Protein AF-A0A381NAX4-F1 (afdb_monomer_lite)

Structure (mmCIF, N/CA/C/O backbone):
data_AF-A0A381NAX4-F1
#
_entry.id   AF-A0A381NAX4-F1
#
loop_
_atom_site.group_PDB
_atom_site.id
_atom_site.type_symbol
_atom_site.label_atom_id
_atom_site.label_alt_id
_atom_site.label_comp_id
_atom_site.label_asym_id
_atom_site.label_entity_id
_atom_site.label_seq_id
_atom_site.pdbx_PDB_ins_code
_atom_site.Cartn_x
_atom_site.Cartn_y
_atom_site.Cartn_z
_atom_site.occupancy
_atom_site.B_iso_or_equiv
_atom_site.auth_seq_id
_atom_site.auth_comp_id
_atom_site.auth_asym_id
_atom_site.auth_atom_id
_atom_site.pdbx_PDB_model_num
ATOM 1 N N . PHE A 1 1 ? -3.089 5.869 7.968 1.00 51.66 1 PHE A N 1
ATOM 2 C CA . PHE A 1 1 ? -2.632 6.429 6.682 1.00 51.66 1 PHE A CA 1
ATOM 3 C C . PHE A 1 1 ? -2.469 7.912 6.914 1.00 51.66 1 PHE A C 1
ATOM 5 O O . PHE A 1 1 ? -3.473 8.599 7.024 1.00 51.66 1 PHE A O 1
ATOM 12 N N . ASN A 1 2 ? -1.231 8.364 7.116 1.00 54.75 2 ASN A N 1
ATOM 13 C CA . ASN A 1 2 ? -0.924 9.645 7.771 1.00 54.75 2 ASN A CA 1
ATOM 14 C C . ASN A 1 2 ? -0.279 10.655 6.803 1.00 54.75 2 ASN A C 1
ATOM 16 O O . ASN A 1 2 ? 0.497 11.500 7.225 1.00 54.75 2 ASN A O 1
ATOM 20 N N . GLY A 1 3 ? -0.549 10.537 5.497 1.00 54.38 3 GLY A N 1
ATOM 21 C CA . GLY A 1 3 ? 0.030 11.408 4.462 1.00 54.38 3 GLY A CA 1
ATOM 22 C C . GLY A 1 3 ? 1.286 10.871 3.764 1.00 54.38 3 GLY A C 1
ATOM 23 O O . GLY A 1 3 ? 1.542 11.275 2.637 1.00 54.38 3 GLY A O 1
ATOM 24 N N . GLU A 1 4 ? 1.980 9.877 4.329 1.00 69.62 4 GLU A N 1
ATOM 25 C CA . GLU A 1 4 ? 3.186 9.265 3.722 1.00 69.62 4 GLU A CA 1
ATOM 26 C C . GLU A 1 4 ? 2.935 8.588 2.363 1.00 69.62 4 GLU A C 1
ATOM 28 O O . GLU A 1 4 ? 3.858 8.325 1.604 1.00 69.62 4 GLU A O 1
ATOM 33 N N . GLY A 1 5 ? 1.674 8.310 2.013 1.00 73.31 5 GLY A N 1
ATOM 34 C CA . GLY A 1 5 ? 1.329 7.719 0.717 1.00 73.31 5 GLY A CA 1
ATOM 35 C C . GLY A 1 5 ? 1.797 8.553 -0.481 1.00 73.31 5 GLY A C 1
ATOM 36 O O . GLY A 1 5 ? 2.037 7.988 -1.542 1.00 73.31 5 GLY A O 1
ATOM 37 N N . ILE A 1 6 ? 1.948 9.873 -0.315 1.00 79.88 6 ILE A N 1
ATOM 38 C CA . ILE A 1 6 ? 2.486 10.753 -1.360 1.00 79.88 6 ILE A CA 1
ATOM 39 C C . ILE A 1 6 ? 3.986 10.512 -1.543 1.00 79.88 6 ILE A C 1
ATOM 41 O O . ILE A 1 6 ? 4.435 10.407 -2.682 1.00 79.88 6 ILE A O 1
ATOM 45 N N . ASP A 1 7 ? 4.734 10.355 -0.452 1.00 82.31 7 ASP A N 1
ATOM 46 C CA . ASP A 1 7 ? 6.171 10.075 -0.498 1.00 82.31 7 ASP A CA 1
ATOM 47 C C . ASP A 1 7 ? 6.423 8.712 -1.149 1.00 82.31 7 ASP A C 1
ATOM 49 O O . ASP A 1 7 ? 7.188 8.616 -2.107 1.00 82.31 7 ASP A O 1
ATOM 53 N N . TYR A 1 8 ? 5.671 7.680 -0.748 1.00 82.06 8 TYR A N 1
ATOM 54 C CA . TYR A 1 8 ? 5.748 6.358 -1.378 1.00 82.06 8 TYR A CA 1
ATOM 55 C C . TYR A 1 8 ? 5.341 6.385 -2.858 1.00 82.06 8 TYR A C 1
ATOM 57 O O . TYR A 1 8 ? 5.985 5.749 -3.694 1.00 82.06 8 TYR A O 1
ATOM 65 N N . ALA A 1 9 ? 4.299 7.137 -3.227 1.00 85.81 9 ALA A N 1
ATOM 66 C CA . ALA A 1 9 ? 3.917 7.304 -4.630 1.00 85.81 9 ALA A CA 1
ATOM 67 C C . ALA A 1 9 ? 5.014 8.016 -5.439 1.00 85.81 9 ALA A C 1
ATOM 69 O O . ALA A 1 9 ? 5.292 7.636 -6.577 1.00 85.81 9 ALA A O 1
ATOM 70 N N . TYR A 1 10 ? 5.667 9.018 -4.851 1.00 89.62 10 TYR A N 1
ATOM 71 C CA . TYR A 1 10 ? 6.769 9.732 -5.483 1.00 89.62 10 TYR A CA 1
ATOM 72 C C . TYR A 1 10 ? 8.007 8.842 -5.650 1.00 89.62 10 TYR A C 1
ATOM 74 O O . TYR A 1 10 ? 8.587 8.791 -6.735 1.00 89.62 10 TYR A O 1
ATOM 82 N N . GLU A 1 11 ? 8.398 8.095 -4.617 1.00 88.69 11 GLU A N 1
ATOM 83 C CA . GLU A 1 11 ? 9.555 7.199 -4.664 1.00 88.69 11 GLU A CA 1
ATOM 84 C C . GLU A 1 11 ? 9.361 6.053 -5.662 1.00 88.69 11 GLU A C 1
ATOM 86 O O . GLU A 1 11 ? 10.226 5.818 -6.513 1.00 88.69 11 GLU A O 1
ATOM 91 N N . THR A 1 12 ? 8.202 5.391 -5.626 1.00 90.69 12 THR A N 1
ATOM 92 C CA . THR A 1 12 ? 7.864 4.328 -6.587 1.00 90.69 12 THR A CA 1
ATOM 93 C C . THR A 1 12 ? 7.700 4.857 -8.013 1.00 90.69 12 THR A C 1
ATOM 95 O O . THR A 1 12 ? 8.062 4.166 -8.971 1.00 90.69 12 THR A O 1
ATOM 98 N N . GLY A 1 13 ? 7.230 6.098 -8.173 1.00 91.19 13 GLY A N 1
ATOM 99 C CA . GLY A 1 13 ? 7.194 6.803 -9.454 1.00 91.19 13 GLY A CA 1
ATOM 100 C C . GLY A 1 13 ? 8.591 7.123 -9.992 1.00 91.19 13 GLY A C 1
ATOM 101 O O . GLY A 1 13 ? 8.863 6.917 -11.175 1.00 91.19 13 GLY A O 1
ATOM 102 N N . ARG A 1 14 ? 9.515 7.553 -9.125 1.00 92.44 14 ARG A N 1
ATOM 103 C CA . ARG A 1 14 ? 10.921 7.794 -9.483 1.00 92.44 14 ARG A CA 1
ATOM 104 C C . ARG A 1 14 ? 11.620 6.503 -9.915 1.00 92.44 14 ARG A C 1
ATOM 106 O O . ARG A 1 14 ? 12.368 6.521 -10.892 1.00 92.44 14 ARG A O 1
ATOM 113 N N . LEU A 1 15 ? 11.357 5.394 -9.221 1.00 92.44 15 LEU A N 1
ATOM 114 C CA . LEU A 1 15 ? 11.844 4.063 -9.596 1.00 92.44 15 LEU A CA 1
ATOM 115 C C . LEU A 1 15 ? 11.365 3.681 -11.009 1.00 92.44 15 LEU A C 1
ATOM 117 O O . LEU A 1 15 ? 12.178 3.323 -11.861 1.00 92.44 15 LEU A O 1
ATOM 121 N N . ALA A 1 16 ? 10.061 3.822 -11.274 1.00 93.62 16 ALA A N 1
ATOM 122 C CA . ALA A 1 16 ? 9.467 3.520 -12.577 1.00 93.62 16 ALA A CA 1
ATOM 123 C C . ALA A 1 16 ? 10.068 4.381 -13.698 1.00 93.62 16 ALA A C 1
ATOM 125 O O . ALA A 1 16 ? 10.453 3.863 -14.745 1.00 93.62 16 ALA A O 1
ATOM 126 N N . ALA A 1 17 ? 10.201 5.690 -13.465 1.00 95.44 17 ALA A N 1
ATOM 127 C CA . ALA A 1 17 ? 10.792 6.616 -14.427 1.00 95.44 17 ALA A CA 1
ATOM 128 C C . ALA A 1 17 ? 12.242 6.239 -14.778 1.00 95.44 17 ALA A C 1
ATOM 130 O O . ALA A 1 17 ? 12.630 6.313 -15.944 1.00 95.44 17 ALA A O 1
ATOM 131 N N . GLY A 1 18 ? 13.026 5.788 -13.791 1.00 94.44 18 GLY A N 1
ATOM 132 C CA . GLY A 1 18 ? 14.388 5.300 -14.008 1.00 94.44 18 GLY A CA 1
ATOM 133 C C . GLY A 1 18 ? 14.443 4.080 -14.929 1.00 94.44 18 GLY A C 1
ATOM 134 O O . GLY A 1 18 ? 15.234 4.063 -15.870 1.00 94.44 18 GLY A O 1
ATOM 135 N N . LEU A 1 19 ? 13.565 3.096 -14.714 1.00 94.75 19 LEU A N 1
ATOM 136 C CA . LEU A 1 19 ? 13.493 1.901 -15.563 1.00 94.75 19 LEU A CA 1
ATOM 137 C C . LEU A 1 19 ? 13.023 2.223 -16.985 1.00 94.75 19 LEU A C 1
ATOM 139 O O . LEU A 1 19 ? 13.559 1.665 -17.938 1.00 94.75 19 LEU A O 1
ATOM 143 N N . ILE A 1 20 ? 12.071 3.149 -17.141 1.00 96.19 20 ILE A N 1
ATOM 144 C CA . ILE A 1 20 ? 11.618 3.621 -18.460 1.00 96.19 20 ILE A CA 1
ATOM 145 C C . ILE A 1 20 ? 12.769 4.296 -19.214 1.00 96.19 20 ILE A C 1
ATOM 147 O O . ILE A 1 20 ? 12.976 4.023 -20.395 1.00 96.19 20 ILE A O 1
ATOM 151 N N . ALA A 1 21 ? 13.545 5.148 -18.538 1.00 96.31 21 ALA A N 1
ATOM 152 C CA . ALA A 1 21 ? 14.706 5.795 -19.142 1.00 96.31 21 ALA A CA 1
ATOM 153 C C . ALA A 1 21 ? 15.795 4.779 -19.540 1.00 96.31 21 ALA A C 1
ATOM 155 O O . ALA A 1 21 ? 16.382 4.899 -20.615 1.00 96.31 21 ALA A O 1
ATOM 156 N N . GLU A 1 22 ? 16.044 3.762 -18.708 1.00 95.50 22 GLU A N 1
ATOM 157 C CA . GLU A 1 22 ? 16.998 2.683 -18.999 1.00 95.50 22 GLU A CA 1
ATOM 158 C C . GLU A 1 22 ? 16.547 1.828 -20.195 1.00 95.50 22 GLU A C 1
ATOM 160 O O . GLU A 1 22 ? 17.349 1.577 -21.097 1.00 95.50 22 GLU A O 1
ATOM 165 N N . ALA A 1 23 ? 15.271 1.434 -20.236 1.00 96.31 23 ALA A N 1
ATOM 166 C CA . ALA A 1 23 ? 14.685 0.683 -21.346 1.00 96.31 23 ALA A CA 1
ATOM 167 C C . ALA A 1 23 ? 14.800 1.459 -22.667 1.00 96.31 23 ALA A C 1
ATOM 169 O O . ALA A 1 23 ? 15.279 0.922 -23.667 1.00 96.31 23 ALA A O 1
ATOM 170 N N . ALA A 1 24 ? 14.461 2.753 -22.647 1.00 95.94 24 ALA A N 1
ATOM 171 C CA . ALA A 1 24 ? 14.563 3.627 -23.813 1.00 95.94 24 ALA A CA 1
ATOM 172 C C . ALA A 1 24 ? 16.011 3.796 -24.303 1.00 95.94 24 ALA A C 1
ATOM 174 O O . ALA A 1 24 ? 16.257 3.778 -25.506 1.00 95.94 24 ALA A O 1
ATOM 175 N N . ALA A 1 25 ? 16.983 3.926 -23.392 1.00 96.44 25 ALA A N 1
ATOM 176 C CA . ALA A 1 25 ? 18.396 4.062 -23.752 1.00 96.44 25 ALA A CA 1
ATOM 177 C C . ALA A 1 25 ? 18.991 2.780 -24.360 1.00 96.44 25 ALA A C 1
ATOM 179 O O . ALA A 1 25 ? 19.928 2.853 -25.155 1.00 96.44 25 ALA A O 1
ATOM 180 N N . ARG A 1 26 ? 18.469 1.608 -23.976 1.00 95.19 26 ARG A N 1
ATOM 181 C CA . ARG A 1 26 ? 18.930 0.296 -24.457 1.00 95.19 26 ARG A CA 1
ATOM 182 C C . ARG A 1 26 ? 18.108 -0.266 -25.615 1.00 95.19 26 ARG A C 1
ATOM 184 O O . ARG A 1 26 ? 18.534 -1.254 -26.206 1.00 95.19 26 ARG A O 1
ATOM 191 N N . CYS A 1 27 ? 16.968 0.351 -25.936 1.00 94.50 27 CYS A N 1
ATOM 192 C CA . CYS A 1 27 ? 15.944 -0.205 -26.825 1.00 94.50 27 CYS A CA 1
ATOM 193 C C . CYS A 1 27 ? 15.520 -1.626 -26.406 1.00 94.50 27 CYS A C 1
ATOM 195 O O . CYS A 1 27 ? 15.346 -2.499 -27.256 1.00 94.50 27 CYS A O 1
ATOM 197 N N . ASP A 1 28 ? 15.400 -1.857 -25.096 1.00 94.69 28 ASP A N 1
ATOM 198 C CA . ASP A 1 28 ? 15.074 -3.161 -24.519 1.00 94.69 28 ASP A CA 1
ATOM 199 C C . ASP A 1 28 ? 14.016 -3.031 -23.418 1.00 94.69 28 ASP A C 1
ATOM 201 O O . ASP A 1 28 ? 14.298 -2.633 -22.284 1.00 94.69 28 ASP A O 1
ATOM 205 N N . ASP A 1 29 ? 12.787 -3.413 -23.758 1.00 92.25 29 ASP A N 1
ATOM 206 C CA . ASP A 1 29 ? 11.646 -3.377 -22.845 1.00 92.25 29 ASP A CA 1
ATOM 207 C C . ASP A 1 29 ? 11.727 -4.455 -21.751 1.00 92.25 29 ASP A C 1
ATOM 209 O O . ASP A 1 29 ? 11.027 -4.351 -20.741 1.00 92.25 29 ASP A O 1
ATOM 213 N N . ALA A 1 30 ? 12.605 -5.462 -21.881 1.00 93.88 30 ALA A N 1
ATOM 214 C CA . ALA A 1 30 ? 12.791 -6.484 -20.848 1.00 93.88 30 ALA A CA 1
ATOM 215 C C . ALA A 1 30 ? 13.271 -5.884 -19.515 1.00 93.88 30 ALA A C 1
ATOM 217 O O . ALA A 1 30 ? 13.020 -6.450 -18.450 1.00 93.88 30 ALA A O 1
ATOM 218 N N . VAL A 1 31 ? 13.889 -4.698 -19.548 1.00 92.00 31 VAL A N 1
ATOM 219 C CA . VAL A 1 31 ? 14.271 -3.934 -18.351 1.00 92.00 31 VAL A CA 1
ATOM 220 C C . VAL A 1 31 ? 13.056 -3.615 -17.468 1.00 92.00 31 VAL A C 1
ATOM 222 O O . VAL A 1 31 ? 13.175 -3.635 -16.241 1.00 92.00 31 VAL A O 1
ATOM 225 N N . LEU A 1 32 ? 11.877 -3.382 -18.057 1.00 93.38 32 LEU A N 1
ATOM 226 C CA . LEU A 1 32 ? 10.654 -3.046 -17.318 1.00 93.38 32 LEU A CA 1
ATOM 227 C C . LEU A 1 32 ? 10.136 -4.215 -16.473 1.00 93.38 32 LEU A C 1
ATOM 229 O O . LEU A 1 32 ? 9.506 -3.991 -15.439 1.00 93.38 32 LEU A O 1
ATOM 233 N N . ALA A 1 33 ? 10.445 -5.456 -16.861 1.00 93.19 33 ALA A N 1
ATOM 234 C CA . ALA A 1 33 ? 10.038 -6.650 -16.122 1.00 93.19 33 ALA A CA 1
ATOM 235 C C . ALA A 1 33 ? 10.655 -6.724 -14.713 1.00 93.19 33 ALA A C 1
ATOM 237 O O . ALA A 1 33 ? 10.158 -7.466 -13.877 1.00 93.19 33 ALA A O 1
ATOM 238 N N . ARG A 1 34 ? 11.694 -5.924 -14.429 1.00 91.69 34 ARG A N 1
ATOM 239 C CA . ARG A 1 34 ? 12.327 -5.814 -13.104 1.00 91.69 34 ARG A CA 1
ATOM 240 C C . ARG A 1 34 ? 11.514 -4.981 -12.112 1.00 91.69 34 ARG A C 1
ATOM 242 O O . ARG A 1 34 ? 11.774 -5.048 -10.915 1.00 91.69 34 ARG A O 1
ATOM 249 N N . TYR A 1 35 ? 10.571 -4.163 -12.586 1.00 91.06 35 TYR A N 1
ATOM 250 C CA . TYR A 1 35 ? 9.830 -3.232 -11.731 1.00 91.06 35 TYR A CA 1
ATOM 251 C C . TYR A 1 35 ? 9.046 -3.919 -10.600 1.00 91.06 35 TYR A C 1
ATOM 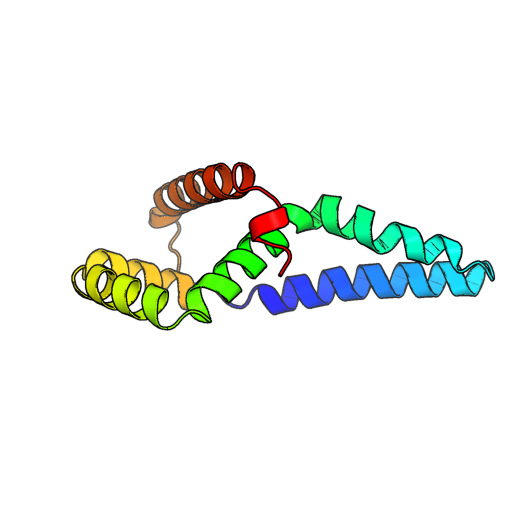253 O O . TYR A 1 35 ? 9.167 -3.455 -9.468 1.00 91.06 35 TYR A O 1
ATOM 261 N N . PRO A 1 36 ? 8.287 -5.009 -10.839 1.00 88.88 36 PRO A N 1
ATOM 262 C CA . PRO A 1 36 ? 7.550 -5.684 -9.773 1.00 88.88 36 PRO A CA 1
ATOM 263 C C . PRO A 1 36 ? 8.466 -6.238 -8.679 1.00 88.88 36 PRO A C 1
ATOM 265 O O . PRO A 1 36 ? 8.159 -6.056 -7.507 1.00 88.88 36 PRO A O 1
ATOM 268 N N . ASP A 1 37 ? 9.597 -6.843 -9.051 1.00 90.31 37 ASP A N 1
ATOM 269 C CA . ASP A 1 37 ? 10.548 -7.417 -8.091 1.00 90.31 37 ASP A CA 1
ATOM 270 C C . ASP A 1 37 ? 11.201 -6.322 -7.236 1.00 90.31 37 ASP A C 1
ATOM 272 O O . ASP A 1 37 ? 11.243 -6.433 -6.014 1.00 90.31 37 ASP A O 1
ATOM 276 N N . LEU A 1 38 ? 11.630 -5.219 -7.862 1.00 89.12 38 LEU A N 1
ATOM 277 C CA . LEU A 1 38 ? 12.199 -4.063 -7.155 1.00 89.12 38 LEU A CA 1
ATOM 278 C C . LEU A 1 38 ? 11.179 -3.386 -6.231 1.00 89.12 38 LEU A C 1
ATOM 280 O O . LEU A 1 38 ? 11.526 -2.909 -5.152 1.00 89.12 38 LEU A O 1
ATOM 284 N N . LEU A 1 39 ? 9.913 -3.328 -6.649 1.00 88.31 39 LEU A N 1
ATOM 285 C CA . LEU A 1 39 ? 8.839 -2.816 -5.805 1.00 88.31 39 LEU A CA 1
ATOM 286 C C . LEU A 1 39 ? 8.538 -3.735 -4.624 1.00 88.31 39 LEU A C 1
ATOM 288 O O . LEU A 1 39 ? 8.215 -3.234 -3.550 1.00 88.31 39 LEU A O 1
ATOM 292 N N . ASP A 1 40 ? 8.567 -5.051 -4.818 1.00 85.94 40 ASP A N 1
ATOM 293 C CA . ASP A 1 40 ? 8.260 -6.001 -3.750 1.00 85.94 40 ASP A CA 1
ATOM 294 C C . ASP A 1 40 ? 9.393 -6.069 -2.718 1.00 85.94 40 ASP A C 1
ATOM 296 O O . ASP A 1 40 ? 9.122 -6.101 -1.517 1.00 85.94 40 ASP A O 1
ATOM 300 N N . GLU A 1 41 ? 10.647 -5.988 -3.171 1.00 86.06 41 GLU A N 1
ATOM 301 C CA . GLU A 1 41 ? 11.828 -5.935 -2.304 1.00 86.06 41 GLU A CA 1
ATOM 302 C C . GLU A 1 41 ? 11.785 -4.731 -1.351 1.00 86.06 41 GLU A C 1
ATOM 304 O O . GLU A 1 41 ? 11.970 -4.892 -0.143 1.00 86.06 41 GLU A O 1
ATOM 309 N N . GLU A 1 42 ? 11.466 -3.543 -1.872 1.00 81.81 42 GLU A N 1
ATOM 310 C CA . GLU A 1 42 ? 11.502 -2.300 -1.093 1.00 81.81 42 GLU A CA 1
ATOM 311 C C . GLU A 1 42 ? 10.165 -1.999 -0.384 1.00 81.81 42 GLU A C 1
ATOM 313 O O . GLU A 1 42 ? 10.127 -1.581 0.774 1.00 81.81 42 GLU A O 1
ATOM 318 N N . TYR A 1 43 ? 9.034 -2.247 -1.053 1.00 84.38 43 TYR A N 1
ATOM 319 C CA . TYR A 1 43 ? 7.704 -1.796 -0.617 1.00 84.38 43 TYR A CA 1
ATOM 320 C C . TYR A 1 43 ? 6.669 -2.924 -0.495 1.00 84.38 43 TYR A C 1
ATOM 322 O O . TYR A 1 43 ? 5.494 -2.653 -0.215 1.00 84.38 43 TYR A O 1
ATOM 330 N N . GLY A 1 44 ? 7.058 -4.193 -0.651 1.00 84.81 44 GLY A N 1
ATOM 331 C CA . GLY A 1 44 ? 6.133 -5.333 -0.669 1.00 84.81 44 GLY A CA 1
ATOM 332 C C . GLY A 1 44 ? 5.253 -5.421 0.578 1.00 84.81 44 GLY A C 1
ATOM 333 O O . GLY A 1 44 ? 4.022 -5.523 0.490 1.00 84.81 44 GLY A O 1
ATOM 334 N N . LEU A 1 45 ? 5.853 -5.279 1.767 1.00 83.88 45 LEU A N 1
ATOM 335 C CA . LEU A 1 45 ? 5.110 -5.278 3.031 1.00 83.88 45 LEU A CA 1
ATOM 336 C C . LEU A 1 45 ? 4.175 -4.067 3.146 1.00 83.88 45 LEU A C 1
ATOM 338 O O . LEU A 1 45 ? 3.027 -4.230 3.564 1.00 83.88 45 LEU A O 1
ATOM 342 N N . TYR A 1 46 ? 4.635 -2.878 2.747 1.00 83.19 46 TYR A N 1
ATOM 343 C CA . TYR A 1 46 ? 3.826 -1.659 2.768 1.00 83.19 46 TYR A CA 1
ATOM 344 C C . TYR A 1 46 ? 2.573 -1.820 1.901 1.00 83.19 46 TYR A C 1
ATOM 346 O O . TYR A 1 46 ? 1.450 -1.636 2.378 1.00 83.19 46 TYR A O 1
ATOM 354 N N . PHE A 1 47 ? 2.735 -2.264 0.652 1.00 84.56 47 PHE A N 1
ATOM 355 C CA . PHE A 1 47 ? 1.601 -2.479 -0.240 1.00 84.56 47 PHE A CA 1
ATOM 356 C C . PHE A 1 47 ? 0.692 -3.615 0.223 1.00 84.56 47 PHE A C 1
ATOM 358 O O . PHE A 1 47 ? -0.525 -3.532 0.051 1.00 84.56 47 PHE A O 1
ATOM 365 N N . LYS A 1 48 ? 1.239 -4.660 0.851 1.00 87.38 48 LYS A N 1
ATOM 366 C CA . LYS A 1 48 ? 0.434 -5.736 1.440 1.00 87.38 48 LYS A CA 1
ATOM 367 C C . LYS A 1 48 ? -0.452 -5.219 2.575 1.00 87.38 48 LYS A C 1
ATOM 369 O O . LYS A 1 48 ? -1.649 -5.516 2.586 1.00 87.38 48 LYS A O 1
ATOM 374 N N . VAL A 1 49 ? 0.096 -4.401 3.477 1.00 87.12 49 VAL A N 1
ATOM 375 C CA . VAL A 1 49 ? -0.673 -3.710 4.527 1.00 87.12 49 VAL A CA 1
ATOM 376 C C . VAL A 1 49 ? -1.728 -2.796 3.900 1.00 87.12 49 VAL A C 1
ATOM 378 O O . VAL A 1 49 ? -2.887 -2.831 4.313 1.00 87.12 49 VAL A O 1
ATOM 381 N N . ALA A 1 50 ? -1.364 -2.028 2.870 1.00 84.00 50 ALA A N 1
ATOM 382 C CA . ALA A 1 50 ? -2.273 -1.103 2.202 1.00 84.00 50 ALA A CA 1
ATOM 383 C C . ALA A 1 50 ? -3.456 -1.796 1.522 1.00 84.00 50 ALA A C 1
ATOM 385 O O . ALA A 1 50 ? -4.600 -1.386 1.719 1.00 84.00 50 ALA A O 1
ATOM 386 N N . ARG A 1 51 ? -3.211 -2.888 0.792 1.00 88.25 51 ARG A N 1
ATOM 387 C CA . ARG A 1 51 ? -4.270 -3.699 0.173 1.00 88.25 51 ARG A CA 1
ATOM 388 C C . ARG A 1 51 ? -5.198 -4.309 1.219 1.00 88.25 51 ARG A C 1
ATOM 390 O O . ARG A 1 51 ? -6.418 -4.264 1.063 1.00 88.25 51 ARG A O 1
ATOM 397 N N . LEU A 1 52 ? -4.641 -4.840 2.311 1.00 89.00 52 LEU A N 1
ATOM 398 C CA . LEU A 1 52 ? -5.447 -5.400 3.394 1.00 89.00 52 LEU A CA 1
ATOM 399 C C . LEU A 1 52 ? -6.311 -4.322 4.058 1.00 89.00 52 LEU A C 1
ATOM 401 O O . LEU A 1 52 ? -7.499 -4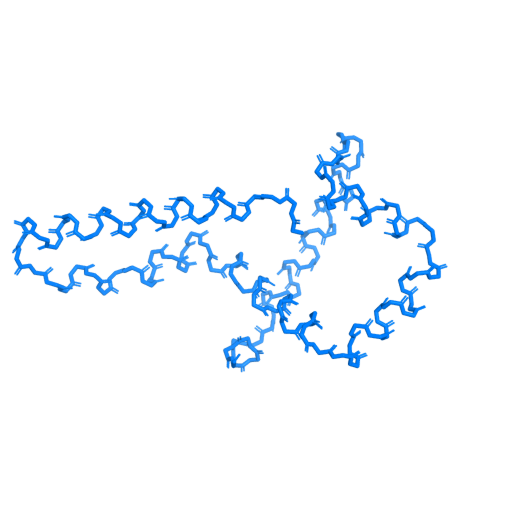.539 4.286 1.00 89.00 52 LEU A O 1
ATOM 405 N N . PHE A 1 53 ? -5.739 -3.147 4.315 1.00 86.50 53 PHE A N 1
ATOM 406 C CA . PHE A 1 53 ? -6.483 -2.016 4.849 1.00 86.50 53 PHE A CA 1
ATOM 407 C C . PHE A 1 53 ? -7.610 -1.579 3.909 1.00 86.50 53 PHE A C 1
ATOM 409 O O . PHE A 1 53 ? -8.747 -1.464 4.359 1.00 86.50 53 PHE A O 1
ATOM 416 N N . ALA A 1 54 ? -7.326 -1.410 2.612 1.00 88.19 54 ALA A N 1
ATOM 417 C CA . ALA A 1 54 ? -8.316 -1.054 1.594 1.00 88.19 54 ALA A CA 1
ATOM 418 C C . ALA A 1 54 ? -9.500 -2.038 1.578 1.00 88.19 54 ALA A C 1
ATOM 420 O O . ALA A 1 54 ? -10.661 -1.632 1.542 1.00 88.19 54 ALA A O 1
ATOM 421 N N . LYS A 1 55 ? -9.214 -3.338 1.696 1.00 89.00 55 LYS A N 1
ATOM 422 C CA . LYS A 1 55 ? -10.231 -4.393 1.775 1.00 89.00 55 LYS A CA 1
ATOM 423 C C . LYS A 1 55 ? -11.080 -4.307 3.041 1.00 89.00 55 LYS A C 1
ATOM 425 O O . LYS A 1 55 ? -12.289 -4.527 2.985 1.00 89.00 55 LYS A O 1
ATOM 430 N N . VAL A 1 56 ? -10.462 -3.987 4.177 1.00 89.12 56 VAL A N 1
ATOM 431 C CA . VAL A 1 56 ? -11.172 -3.802 5.446 1.00 89.12 56 VAL A CA 1
ATOM 432 C C . VAL A 1 56 ? -12.100 -2.593 5.367 1.00 89.12 56 VAL A C 1
ATOM 434 O O . VAL A 1 56 ? -13.281 -2.735 5.674 1.00 89.12 56 VAL A O 1
ATOM 437 N N . ILE A 1 57 ? -11.605 -1.438 4.907 1.00 87.00 57 ILE A N 1
ATOM 438 C CA . ILE A 1 57 ? -12.416 -0.215 4.817 1.00 87.00 57 ILE A CA 1
ATOM 439 C C . ILE A 1 57 ? -13.506 -0.297 3.745 1.00 87.00 57 ILE A C 1
ATOM 441 O O . ILE A 1 57 ? -14.577 0.280 3.909 1.00 87.00 57 ILE A O 1
ATOM 445 N N . GLY A 1 58 ? -13.253 -1.042 2.666 1.00 88.06 58 GLY A N 1
ATOM 446 C CA . GLY A 1 58 ? -14.208 -1.268 1.586 1.00 88.06 58 GLY A CA 1
ATOM 447 C C . GLY A 1 58 ? -15.308 -2.270 1.937 1.00 88.06 58 GLY A C 1
ATOM 448 O O . GLY A 1 58 ? -16.269 -2.395 1.183 1.00 88.06 58 GLY A O 1
ATOM 449 N N . ASN A 1 59 ? -15.197 -2.984 3.064 1.00 93.00 59 ASN A N 1
ATOM 450 C CA . ASN A 1 59 ? -16.202 -3.939 3.516 1.00 93.00 59 ASN A CA 1
ATOM 451 C C . ASN A 1 59 ? -17.116 -3.300 4.584 1.00 93.00 59 ASN A C 1
ATOM 453 O O . ASN A 1 59 ? -16.689 -3.120 5.730 1.00 93.00 59 ASN A O 1
ATOM 457 N N . PRO A 1 60 ? -18.396 -3.016 4.264 1.00 91.75 60 PRO A N 1
ATOM 458 C CA . PRO A 1 60 ? -19.303 -2.323 5.180 1.00 91.75 60 PRO A CA 1
ATOM 459 C C . PRO A 1 60 ? -19.535 -3.072 6.494 1.00 91.75 60 PRO A C 1
ATOM 461 O O . PRO A 1 60 ? -19.688 -2.452 7.545 1.00 91.75 60 PRO A O 1
ATOM 464 N N . THR A 1 61 ? -19.548 -4.405 6.451 1.00 93.81 61 THR A N 1
ATOM 465 C CA . THR A 1 61 ? -19.736 -5.245 7.638 1.00 93.81 61 THR A CA 1
ATOM 466 C C . THR A 1 61 ? -18.532 -5.150 8.568 1.00 93.81 61 THR A C 1
ATOM 468 O O . THR A 1 61 ? -18.706 -4.966 9.771 1.00 93.81 61 THR A O 1
ATOM 471 N N . LEU A 1 62 ? -17.314 -5.222 8.018 1.00 90.75 62 LEU A N 1
ATOM 472 C CA . LEU A 1 62 ? -16.088 -5.111 8.813 1.00 90.75 62 LEU A CA 1
ATOM 473 C C . LEU A 1 62 ? -15.947 -3.721 9.427 1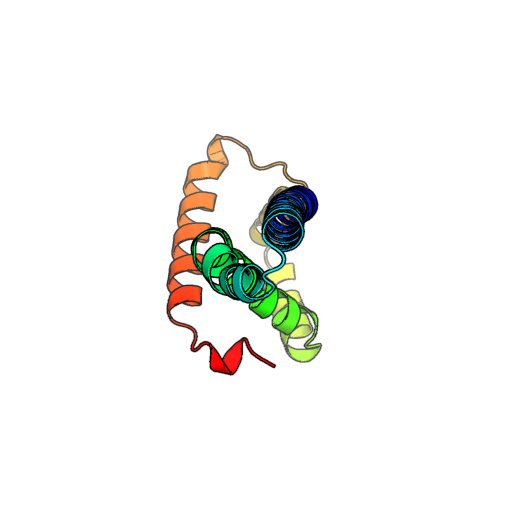.00 90.75 62 LEU A C 1
ATOM 475 O O . LEU A 1 62 ? -15.704 -3.618 10.627 1.00 90.75 62 LEU A O 1
ATOM 479 N N . ILE A 1 63 ? -16.161 -2.661 8.641 1.00 90.12 63 ILE A N 1
ATOM 480 C CA . ILE A 1 63 ? -16.132 -1.291 9.162 1.00 90.12 63 ILE A CA 1
ATOM 481 C C . ILE A 1 63 ? -17.161 -1.106 10.265 1.00 90.12 63 ILE A C 1
ATOM 483 O O . ILE A 1 63 ? -16.819 -0.581 11.315 1.00 90.12 63 ILE A O 1
ATOM 487 N N . ARG A 1 64 ? -18.399 -1.576 10.086 1.00 90.81 64 ARG A N 1
ATOM 488 C CA . ARG A 1 64 ? -19.440 -1.414 11.105 1.00 90.81 64 ARG A CA 1
ATOM 489 C C . ARG A 1 64 ? -19.044 -2.034 12.443 1.00 90.81 64 ARG A C 1
ATOM 491 O O . ARG A 1 64 ? -19.276 -1.417 13.481 1.00 90.81 64 ARG A O 1
ATOM 498 N N . GLU A 1 65 ? -18.448 -3.221 12.429 1.00 90.81 65 GLU A N 1
ATOM 499 C CA . GLU A 1 65 ? -18.001 -3.884 13.656 1.00 90.81 65 GLU A CA 1
ATOM 500 C C . GLU A 1 65 ? -16.751 -3.224 14.251 1.00 90.81 65 GLU A C 1
ATOM 502 O O . GLU A 1 65 ? -16.710 -2.976 15.457 1.00 90.81 65 GLU A O 1
ATOM 507 N N . LEU A 1 66 ? -15.783 -2.827 13.418 1.00 87.50 66 LEU A N 1
ATOM 508 C CA . LEU A 1 66 ? -14.620 -2.051 13.859 1.00 87.50 66 LEU A CA 1
ATOM 509 C C . LEU A 1 66 ? -15.030 -0.721 14.489 1.00 87.50 66 LEU A C 1
ATOM 511 O O . LEU A 1 66 ? -14.519 -0.361 15.542 1.00 87.50 66 LEU A O 1
ATOM 515 N N . THR A 1 67 ? -15.986 -0.012 13.897 1.00 87.31 67 THR A N 1
ATOM 516 C CA . THR A 1 67 ? -16.543 1.227 14.437 1.00 87.31 67 THR A CA 1
ATOM 517 C C . THR A 1 67 ? -17.306 0.957 15.734 1.00 87.31 67 THR A C 1
ATOM 519 O O . THR A 1 67 ? -17.098 1.663 16.717 1.00 87.31 67 THR A O 1
ATOM 522 N N . ARG A 1 68 ? -18.139 -0.091 15.791 1.00 88.06 68 ARG A N 1
ATOM 523 C CA . ARG A 1 68 ? -18.897 -0.465 16.997 1.00 88.06 68 ARG A CA 1
ATOM 524 C C . ARG A 1 68 ? -17.979 -0.735 18.188 1.00 88.06 68 ARG A C 1
ATOM 526 O O . ARG A 1 68 ? -18.300 -0.315 19.298 1.00 88.06 68 ARG A O 1
ATOM 533 N N . VAL A 1 69 ? -16.887 -1.464 17.978 1.00 85.88 69 VAL A N 1
ATOM 534 C CA . VAL A 1 69 ? -15.931 -1.814 19.037 1.00 85.88 69 VAL A CA 1
ATOM 535 C C . VAL A 1 69 ? -14.984 -0.648 19.312 1.00 85.88 69 VAL A C 1
ATOM 537 O O . VAL A 1 69 ? -14.788 -0.272 20.464 1.00 85.88 69 VAL A O 1
ATOM 540 N N . GLY A 1 70 ? -14.442 -0.040 18.259 1.00 83.44 70 GLY A N 1
ATOM 541 C CA . GLY A 1 70 ? -13.428 1.003 18.347 1.00 83.44 70 GLY A CA 1
ATOM 542 C C . GLY A 1 70 ? -13.944 2.293 18.975 1.00 83.44 70 GLY A C 1
ATOM 543 O O . GLY A 1 70 ? -13.311 2.821 19.885 1.00 83.44 70 GLY A O 1
ATOM 544 N N . MET A 1 71 ? -15.142 2.748 18.591 1.00 86.62 71 MET A N 1
ATOM 545 C CA . MET A 1 71 ? -15.739 3.972 19.145 1.00 86.62 71 MET A CA 1
ATOM 546 C C . MET A 1 71 ? -16.118 3.859 20.626 1.00 86.62 71 MET A C 1
ATOM 548 O O . MET A 1 71 ? -16.388 4.872 21.263 1.00 86.62 71 MET A O 1
ATOM 552 N N . ARG A 1 72 ? -16.146 2.648 21.194 1.00 87.69 72 ARG A N 1
ATOM 553 C CA . ARG A 1 72 ? -16.395 2.446 22.630 1.00 87.69 72 ARG A CA 1
ATOM 554 C C . ARG A 1 72 ? -15.147 2.659 23.486 1.00 87.69 72 ARG A C 1
ATOM 556 O O . ARG A 1 72 ? -15.265 2.695 24.706 1.00 87.69 72 ARG A O 1
ATOM 563 N N . SER A 1 73 ? -13.972 2.796 22.871 1.00 88.06 73 SER A N 1
ATOM 564 C CA . SER A 1 73 ? -12.704 3.004 23.564 1.00 88.06 73 SER A CA 1
ATOM 565 C C . SER A 1 73 ? -12.160 4.397 23.261 1.00 88.06 73 SER A C 1
ATOM 567 O O . SER A 1 73 ? -11.587 4.647 22.201 1.00 88.06 73 SER A O 1
ATOM 569 N N . GLN A 1 74 ? -12.326 5.316 24.214 1.00 85.69 74 GLN A N 1
ATOM 570 C CA . GLN A 1 74 ? -11.779 6.671 24.120 1.00 85.69 74 GLN A CA 1
ATOM 571 C C . GLN A 1 74 ? -10.247 6.685 23.926 1.00 85.69 74 GLN A C 1
ATOM 573 O O . GLN A 1 74 ? -9.798 7.392 23.024 1.00 85.69 74 GLN A O 1
ATOM 578 N N . PRO A 1 75 ? -9.445 5.868 24.647 1.00 85.12 75 PRO A N 1
ATOM 579 C CA . PRO A 1 75 ? -7.998 5.814 24.423 1.00 85.12 75 PRO A CA 1
ATOM 580 C C . PRO A 1 75 ? -7.623 5.357 23.009 1.00 85.12 75 PRO A C 1
ATOM 582 O O . PRO A 1 75 ? -6.690 5.883 22.409 1.00 85.12 75 PRO A O 1
ATOM 585 N N . LEU A 1 76 ? -8.368 4.399 22.446 1.00 83.50 76 LEU A N 1
ATOM 586 C CA . LEU A 1 76 ? -8.115 3.898 21.094 1.00 83.50 76 LEU A CA 1
ATOM 587 C C . LEU A 1 76 ? -8.448 4.946 20.030 1.00 83.50 76 LEU A C 1
ATOM 589 O O . LEU A 1 76 ? -7.699 5.099 19.070 1.00 83.50 76 LEU A O 1
ATOM 593 N N . MET A 1 77 ? -9.559 5.666 20.196 1.00 87.06 77 MET A N 1
ATOM 594 C CA . MET A 1 77 ? -9.950 6.746 19.289 1.00 87.06 77 MET A CA 1
ATOM 595 C C . MET A 1 77 ? -8.968 7.917 19.337 1.00 87.06 77 MET A C 1
ATOM 597 O O . MET A 1 77 ? -8.635 8.474 18.294 1.00 87.06 77 MET A O 1
ATOM 601 N N . GLU A 1 78 ? -8.477 8.267 20.527 1.00 85.69 78 GLU A N 1
ATOM 602 C CA . GLU A 1 78 ? -7.458 9.302 20.692 1.00 85.69 78 GLU A CA 1
ATOM 603 C C . GLU A 1 78 ? -6.137 8.891 20.034 1.00 85.69 78 GLU A C 1
ATOM 605 O O . GLU A 1 78 ? -5.562 9.668 19.270 1.00 85.69 78 GLU A O 1
ATOM 610 N N . TRP A 1 79 ? -5.699 7.649 20.250 1.00 83.50 79 TRP A N 1
ATOM 611 C CA . TRP A 1 79 ? -4.533 7.097 19.567 1.00 83.50 79 TRP A CA 1
ATOM 612 C C . TRP A 1 79 ? -4.714 7.100 18.043 1.00 83.50 79 TRP A C 1
ATOM 614 O O . TRP A 1 79 ? -3.876 7.641 17.327 1.00 83.50 79 TRP A O 1
ATOM 624 N N . ALA A 1 80 ? -5.835 6.581 17.533 1.00 82.75 80 ALA A N 1
ATOM 625 C CA . ALA A 1 80 ? -6.116 6.535 16.099 1.00 82.75 80 ALA A CA 1
ATOM 626 C C . ALA A 1 80 ? -6.137 7.934 15.463 1.00 82.75 80 ALA A C 1
ATOM 628 O O . ALA A 1 80 ? -5.617 8.114 14.363 1.00 82.75 80 ALA A O 1
ATOM 629 N N . LEU A 1 81 ? -6.692 8.936 16.154 1.00 85.00 81 LEU A N 1
ATOM 630 C CA . LEU A 1 81 ? -6.688 10.324 15.697 1.00 85.00 81 LEU A CA 1
ATOM 631 C C . LEU A 1 81 ? -5.268 10.898 15.636 1.00 85.00 81 LEU A C 1
ATOM 633 O O . LEU A 1 81 ? -4.918 11.525 14.639 1.00 85.00 81 LEU A O 1
ATOM 637 N N . ARG A 1 82 ? -4.442 10.664 16.664 1.00 82.75 82 ARG A N 1
ATOM 638 C CA . ARG A 1 82 ? -3.035 11.105 16.680 1.00 82.75 82 ARG A CA 1
ATOM 639 C C . ARG A 1 82 ? -2.236 10.475 15.551 1.00 82.75 82 ARG A C 1
ATOM 641 O O . ARG A 1 82 ? -1.489 11.183 14.882 1.00 82.75 82 ARG A O 1
ATOM 648 N N . VAL A 1 83 ? -2.432 9.174 15.325 1.00 80.25 83 VAL A N 1
ATOM 649 C CA . VAL A 1 83 ? -1.857 8.457 14.186 1.00 80.25 83 VAL A CA 1
ATOM 650 C C . VAL A 1 83 ? -2.285 9.167 12.904 1.00 80.25 83 VAL A C 1
ATOM 652 O O . VAL A 1 83 ? -1.429 9.725 12.232 1.00 80.25 83 VAL A O 1
ATOM 655 N N . MET A 1 84 ? -3.587 9.268 12.614 1.00 80.38 84 MET A N 1
ATOM 656 C CA . MET A 1 84 ? -4.092 9.901 11.384 1.00 80.38 84 MET A CA 1
ATOM 657 C C . MET A 1 84 ? -3.611 11.344 11.174 1.00 80.38 84 MET A C 1
ATOM 659 O O . MET A 1 84 ? -3.380 11.741 10.036 1.00 80.38 84 MET A O 1
ATOM 663 N N . ALA A 1 85 ? -3.448 12.116 12.248 1.00 82.31 85 ALA A N 1
ATOM 664 C CA . ALA A 1 85 ? -2.985 13.501 12.201 1.00 82.31 85 ALA A CA 1
ATOM 665 C C . ALA A 1 85 ? -1.453 13.650 12.112 1.00 82.31 85 ALA A C 1
ATOM 667 O O . ALA A 1 85 ? -0.959 14.774 12.098 1.00 82.31 85 ALA A O 1
ATOM 668 N N . ASN A 1 86 ? -0.6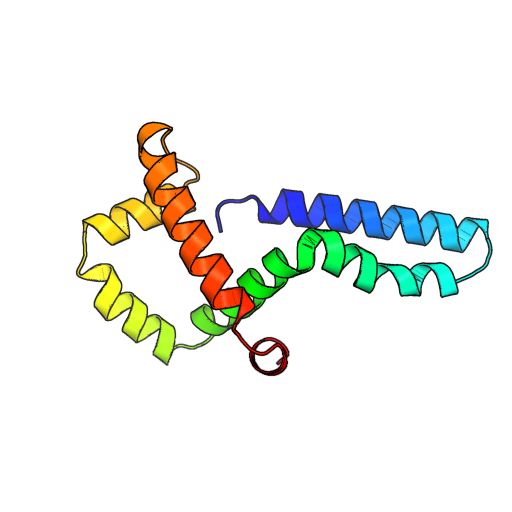98 12.547 12.074 1.00 73.56 86 ASN A N 1
ATOM 669 C CA . ASN A 1 86 ? 0.765 12.534 12.150 1.00 73.56 86 ASN A CA 1
ATOM 670 C C . ASN A 1 86 ? 1.326 13.230 13.413 1.00 73.56 86 ASN A C 1
ATOM 672 O O . ASN A 1 86 ? 2.406 13.812 13.396 1.00 73.56 86 ASN A O 1
ATOM 676 N N . LEU A 1 87 ? 0.583 13.179 14.525 1.00 75.19 87 LEU A N 1
ATOM 677 C CA . LEU A 1 87 ? 0.919 13.832 15.800 1.00 75.19 87 LEU A CA 1
ATOM 678 C C . LEU A 1 87 ? 1.500 12.852 16.831 1.00 75.19 87 LEU A C 1
ATOM 680 O O . LEU A 1 87 ? 1.323 13.031 18.038 1.00 75.19 87 LEU A O 1
ATOM 684 N N . MET A 1 88 ? 2.158 11.787 16.373 1.00 71.81 88 MET A N 1
ATOM 685 C CA . MET A 1 88 ? 2.791 10.813 17.262 1.00 71.81 88 MET A CA 1
ATOM 686 C C . MET A 1 88 ? 3.938 11.476 18.031 1.00 71.81 88 MET A C 1
ATOM 688 O O . MET A 1 88 ? 4.914 11.928 17.437 1.00 71.81 88 MET A O 1
ATOM 692 N N . ARG A 1 89 ? 3.803 11.554 19.359 1.00 67.31 89 ARG A N 1
ATOM 693 C CA . ARG A 1 89 ? 4.834 12.099 2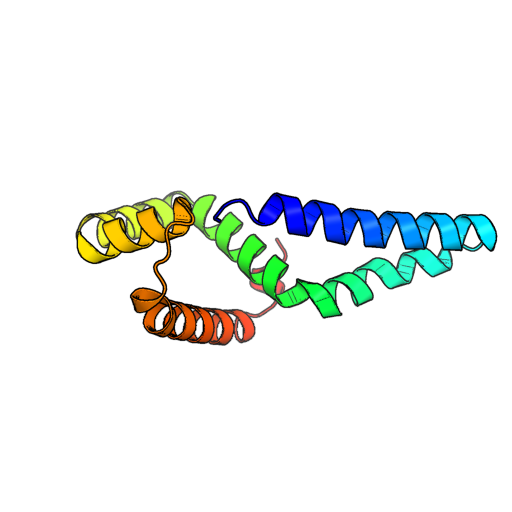0.249 1.00 67.31 89 ARG A CA 1
ATOM 694 C C . ARG A 1 89 ? 5.956 11.085 20.457 1.00 67.31 89 ARG A C 1
ATOM 696 O O . ARG A 1 89 ? 5.722 9.879 20.411 1.00 67.31 89 ARG A O 1
ATOM 703 N N . ASP A 1 90 ? 7.152 11.574 20.768 1.00 65.38 90 ASP A N 1
ATOM 704 C CA . ASP A 1 90 ? 8.333 10.742 21.042 1.00 65.38 90 ASP A CA 1
ATOM 705 C C . ASP A 1 90 ? 8.098 9.737 22.184 1.00 65.38 90 ASP A C 1
ATOM 707 O O . ASP A 1 90 ? 8.558 8.603 22.114 1.00 65.38 90 ASP A O 1
ATOM 711 N N . GLU A 1 91 ? 7.314 10.119 23.193 1.00 64.31 91 GLU A N 1
ATOM 712 C CA . GLU A 1 91 ? 6.923 9.274 24.333 1.00 64.31 91 GLU A CA 1
ATOM 713 C C . GLU A 1 91 ? 6.005 8.104 23.922 1.00 64.31 91 GLU A C 1
ATOM 715 O O . GLU A 1 91 ? 6.046 7.032 24.524 1.00 64.31 91 GLU A O 1
ATOM 720 N N . ASP A 1 92 ? 5.219 8.282 22.854 1.00 65.50 92 ASP A N 1
ATOM 721 C CA . ASP A 1 92 ? 4.300 7.276 22.315 1.00 65.50 92 ASP A CA 1
ATOM 722 C C . ASP A 1 92 ? 4.999 6.336 21.303 1.00 65.50 92 ASP A C 1
ATOM 724 O O . ASP A 1 92 ? 4.409 5.330 20.886 1.00 65.50 92 ASP A O 1
ATOM 728 N N . ARG A 1 93 ? 6.256 6.622 20.903 1.00 66.38 93 ARG A N 1
ATOM 729 C CA . ARG A 1 93 ? 6.989 5.827 19.894 1.00 66.38 93 ARG A CA 1
ATOM 730 C C . ARG A 1 93 ? 7.135 4.368 20.292 1.00 66.38 93 ARG A C 1
ATOM 732 O O . ARG A 1 93 ? 6.893 3.510 19.454 1.00 66.38 93 ARG A O 1
ATOM 739 N N . GLY A 1 94 ? 7.453 4.072 21.552 1.00 73.81 94 GLY A N 1
ATOM 740 C CA . GLY A 1 94 ? 7.653 2.687 21.993 1.00 73.81 94 GLY A CA 1
ATOM 741 C C . GLY A 1 94 ? 6.385 1.832 21.871 1.00 73.81 94 GLY A C 1
ATOM 742 O O . GLY A 1 94 ? 6.433 0.690 21.417 1.00 73.81 94 GLY A O 1
ATOM 743 N N . ALA A 1 95 ? 5.223 2.399 22.210 1.00 71.88 95 ALA A N 1
ATOM 744 C CA . ALA A 1 95 ? 3.942 1.713 22.057 1.00 71.88 95 ALA A CA 1
ATOM 745 C C . ALA A 1 95 ? 3.540 1.575 20.579 1.00 71.88 95 ALA A C 1
ATOM 747 O O . ALA A 1 95 ? 3.012 0.538 20.172 1.00 71.88 95 ALA A O 1
ATOM 748 N N . ALA A 1 96 ? 3.813 2.594 19.763 1.00 69.81 96 ALA A N 1
ATOM 749 C CA . ALA A 1 96 ? 3.535 2.559 18.333 1.00 69.81 96 ALA A CA 1
ATOM 750 C C . ALA A 1 96 ? 4.439 1.585 17.570 1.00 69.81 96 ALA A C 1
ATOM 752 O O . ALA A 1 96 ? 3.939 0.854 16.721 1.00 69.81 96 ALA A O 1
ATOM 753 N N . GLU A 1 97 ? 5.729 1.510 17.897 1.00 75.12 97 GLU A N 1
ATOM 754 C CA . GLU A 1 97 ? 6.664 0.531 17.335 1.00 75.12 97 GLU A CA 1
ATOM 755 C C . GLU A 1 97 ? 6.270 -0.897 17.710 1.00 75.12 97 GLU A C 1
ATOM 757 O O . GLU A 1 97 ? 6.287 -1.786 16.855 1.00 75.12 97 GLU A O 1
ATOM 762 N N . ALA A 1 98 ? 5.854 -1.123 18.960 1.00 79.75 98 ALA A N 1
ATOM 763 C CA . ALA A 1 98 ? 5.358 -2.422 19.400 1.00 79.75 98 ALA A CA 1
ATOM 764 C C . ALA A 1 98 ? 4.077 -2.820 18.649 1.00 79.75 98 ALA A C 1
ATOM 766 O O . ALA A 1 98 ? 3.972 -3.939 18.141 1.00 79.75 98 ALA A O 1
ATOM 767 N N . ALA A 1 99 ? 3.122 -1.894 18.518 1.00 79.38 99 ALA A N 1
ATOM 768 C CA . ALA A 1 99 ? 1.898 -2.117 17.755 1.00 79.38 99 ALA A CA 1
ATOM 769 C C . ALA A 1 99 ? 2.193 -2.378 16.268 1.00 79.38 99 ALA A C 1
ATOM 771 O O . ALA A 1 99 ? 1.660 -3.323 15.686 1.00 79.38 99 ALA A O 1
ATOM 772 N N . TYR A 1 100 ? 3.082 -1.591 15.662 1.00 76.06 100 TYR A N 1
ATOM 773 C CA . TYR A 1 100 ? 3.512 -1.758 14.277 1.00 76.06 100 TYR A CA 1
ATOM 774 C C . TYR A 1 100 ? 4.211 -3.105 14.053 1.00 76.06 100 TYR A C 1
ATOM 776 O O . TYR A 1 100 ? 3.914 -3.810 13.088 1.00 76.06 100 TYR A O 1
ATOM 784 N N . SER A 1 101 ? 5.085 -3.518 14.971 1.00 82.25 101 SER A N 1
ATOM 785 C CA . SER A 1 101 ? 5.778 -4.811 14.919 1.00 82.25 101 SER A CA 1
ATOM 786 C C . SER A 1 101 ? 4.803 -5.986 15.035 1.00 82.25 101 SER A C 1
ATOM 788 O O . SER A 1 101 ? 4.897 -6.955 14.283 1.00 82.25 101 SER A O 1
ATOM 790 N N . ALA A 1 102 ? 3.806 -5.884 15.917 1.00 85.81 102 ALA A N 1
ATOM 791 C CA . ALA A 1 102 ? 2.763 -6.898 16.041 1.00 85.81 102 ALA A CA 1
ATOM 792 C C . ALA A 1 102 ? 1.903 -6.996 14.769 1.00 85.81 102 ALA A C 1
ATOM 794 O O . ALA A 1 102 ? 1.675 -8.089 14.247 1.00 85.81 102 ALA A O 1
ATOM 795 N N . ILE A 1 103 ? 1.457 -5.855 14.233 1.00 82.69 103 ILE A N 1
ATOM 796 C CA . ILE A 1 103 ? 0.638 -5.801 13.015 1.00 82.69 103 ILE A CA 1
ATOM 797 C C . ILE A 1 103 ? 1.421 -6.319 11.810 1.00 82.69 103 ILE A C 1
ATOM 799 O O . ILE A 1 103 ? 0.907 -7.148 11.062 1.00 82.69 103 ILE A O 1
ATOM 803 N N . SER A 1 104 ? 2.669 -5.890 11.635 1.00 82.38 104 SER A N 1
ATOM 804 C CA . SER A 1 104 ? 3.526 -6.365 10.545 1.00 82.38 104 SER A CA 1
ATOM 805 C C . SER A 1 104 ? 3.799 -7.867 10.643 1.00 82.38 104 SER A C 1
ATOM 807 O O . SER A 1 104 ? 3.718 -8.559 9.628 1.00 82.38 104 SER A O 1
ATOM 809 N N . GLY A 1 105 ? 4.023 -8.398 11.850 1.00 86.75 105 GLY A N 1
ATOM 810 C CA . GLY A 1 105 ? 4.119 -9.836 12.100 1.00 86.75 105 GLY A CA 1
ATOM 811 C C . GLY A 1 105 ? 2.864 -10.591 11.655 1.00 86.75 105 GLY A C 1
ATOM 812 O O . GLY A 1 105 ? 2.962 -11.569 10.917 1.00 86.75 105 GLY A O 1
ATOM 813 N N . MET A 1 106 ? 1.675 -10.100 12.016 1.00 86.06 106 MET A N 1
ATOM 814 C CA . MET A 1 106 ? 0.410 -10.701 11.575 1.00 86.06 106 MET A CA 1
ATOM 815 C C . MET A 1 106 ? 0.226 -10.626 10.056 1.00 86.06 106 MET A C 1
ATOM 817 O O . MET A 1 106 ? -0.151 -11.617 9.437 1.00 86.06 106 MET A O 1
ATOM 821 N N . VAL A 1 107 ? 0.511 -9.478 9.436 1.00 84.19 107 VAL A N 1
ATOM 822 C CA . VAL A 1 107 ? 0.346 -9.282 7.986 1.00 84.19 107 VAL A CA 1
ATOM 823 C C . VAL A 1 107 ? 1.292 -10.176 7.187 1.00 84.19 107 VAL A C 1
ATOM 825 O O . VAL A 1 107 ? 0.894 -10.699 6.146 1.00 84.19 107 VAL A O 1
ATOM 828 N N . ARG A 1 108 ? 2.509 -10.429 7.685 1.00 85.12 108 ARG A N 1
ATOM 829 C CA . ARG A 1 108 ? 3.443 -11.387 7.072 1.00 85.12 108 ARG A CA 1
ATOM 830 C C . ARG A 1 108 ? 2.870 -12.805 7.012 1.00 85.12 108 ARG A C 1
ATOM 832 O O . ARG A 1 108 ? 3.146 -13.515 6.052 1.00 85.12 108 ARG A O 1
ATOM 839 N N . LEU A 1 109 ? 2.039 -13.191 7.981 1.00 87.56 109 LEU A N 1
ATOM 840 C CA . LEU A 1 109 ? 1.401 -14.511 8.037 1.00 87.56 109 LEU A CA 1
ATOM 841 C C . LEU A 1 109 ? 0.144 -14.626 7.160 1.00 87.56 109 LEU A C 1
ATOM 843 O O . LEU A 1 109 ? -0.334 -15.736 6.927 1.00 87.56 109 LEU A O 1
ATOM 847 N N . VAL A 1 110 ? -0.409 -13.512 6.666 1.00 85.94 110 VAL A N 1
ATOM 848 C CA . VAL A 1 110 ? -1.590 -13.537 5.792 1.00 85.94 110 VAL A CA 1
ATOM 849 C C . VAL A 1 110 ? -1.196 -14.085 4.413 1.00 85.94 110 VAL A C 1
ATOM 851 O O . VAL A 1 110 ? -0.319 -13.507 3.769 1.00 85.94 110 VAL A O 1
ATOM 854 N N . PRO A 1 111 ? -1.848 -15.152 3.909 1.00 85.94 111 PRO A N 1
ATOM 855 C CA . PRO A 1 111 ? -1.590 -15.675 2.568 1.00 85.94 111 PRO A CA 1
ATOM 856 C C . PRO A 1 111 ? -1.861 -14.638 1.469 1.00 85.94 111 PRO A C 1
ATOM 858 O O . PRO A 1 111 ? -2.910 -13.992 1.483 1.00 85.94 111 PRO A O 1
ATOM 861 N N . ASP A 1 112 ? -0.988 -14.541 0.463 1.00 80.00 112 ASP A N 1
ATOM 862 C CA . ASP A 1 112 ? -1.098 -13.515 -0.592 1.00 80.00 112 ASP A CA 1
ATOM 863 C C . ASP A 1 112 ? -2.385 -13.624 -1.418 1.00 80.00 112 ASP A C 1
ATOM 865 O O . ASP A 1 112 ? -2.965 -12.611 -1.805 1.00 80.00 112 ASP A O 1
ATOM 869 N N . ARG A 1 113 ? -2.930 -14.839 -1.569 1.00 77.44 113 ARG A N 1
ATOM 870 C CA . ARG A 1 113 ? -4.245 -15.089 -2.189 1.00 77.44 113 ARG A CA 1
ATOM 871 C C . ARG A 1 113 ? -5.414 -14.346 -1.528 1.00 77.44 113 ARG A C 1
ATOM 873 O O . ARG A 1 113 ? -6.456 -14.188 -2.145 1.00 77.44 113 ARG A O 1
ATOM 880 N N . LEU A 1 114 ? -5.282 -13.935 -0.263 1.00 71.31 114 LEU A N 1
ATOM 881 C CA . LEU A 1 114 ? -6.315 -13.161 0.439 1.00 71.31 114 LEU A CA 1
ATOM 882 C C . LEU A 1 114 ? -6.171 -11.653 0.212 1.00 71.31 114 LEU A C 1
ATOM 884 O O . LEU A 1 114 ? -7.111 -10.905 0.501 1.00 71.31 114 LEU A O 1
ATOM 888 N N . VAL A 1 115 ? -5.013 -11.228 -0.291 1.00 67.69 115 VAL A N 1
ATOM 889 C CA . VAL A 1 115 ? -4.643 -9.834 -0.541 1.00 67.69 115 VAL A CA 1
ATOM 890 C C . VAL A 1 115 ? -4.777 -9.486 -2.030 1.00 67.69 115 VAL A C 1
ATOM 892 O O . VAL A 1 115 ? -5.093 -8.348 -2.356 1.00 67.69 115 VAL A O 1
ATOM 895 N N . ALA A 1 116 ? -4.578 -10.457 -2.924 1.00 60.53 116 ALA A N 1
ATOM 896 C CA . ALA A 1 116 ? -4.804 -10.332 -4.361 1.00 60.53 116 ALA A CA 1
ATOM 897 C C . ALA A 1 116 ? -6.280 -10.614 -4.703 1.00 60.53 116 ALA A C 1
ATOM 899 O O . ALA A 1 116 ? -6.666 -11.759 -4.940 1.00 60.53 116 ALA A O 1
ATOM 900 N N . SER A 1 117 ? -7.139 -9.594 -4.664 1.00 51.91 117 SER A N 1
ATOM 901 C CA . SER A 1 117 ? -8.498 -9.608 -5.235 1.00 51.91 117 SER A CA 1
ATOM 902 C C . SER A 1 117 ? -8.951 -8.186 -5.516 1.00 51.91 117 SER A C 1
ATOM 904 O O . SER A 1 117 ? -8.760 -7.353 -4.602 1.00 51.91 117 SER A O 1
#

Sequence (117 aa):
FNGEGIDYAYETGRLAAGLIAEAAARCDDAVLARYPDLLDEEYGLYFKVARLFAKVIGNPTLIRELTRVGMRSQPLMEWALRVMANLMRDEDRGAAEAAYSAISGMVRLVPDRLVAS

pLDDT: mean 83.92, std 9.78, range [51.66, 96.44]

InterPro domains:
  IPR036188 FAD/NAD(P)-binding domain superfamily [G3DSA:3.50.50.60] (1-110)

Radius of gyration: 18.18 Å; chains: 1; bounding box: 39×30×51 Å

Organism: NCBI:txid408172

Secondary structure (DSSP, 8-state):
--STHHH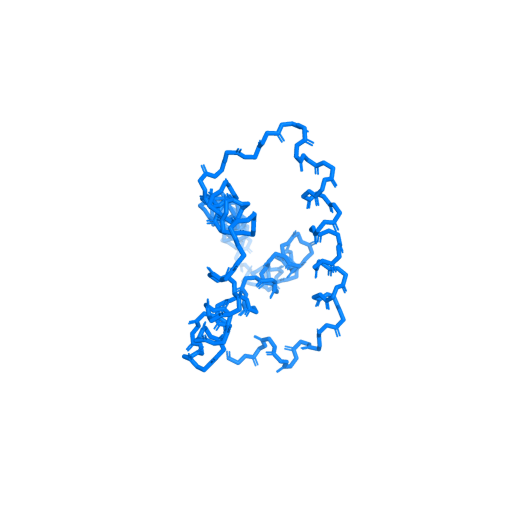HHHHHHHHHHHHHHHHHHHT-GGGGGGHHHHHHHHHHHHHHHHHHHHHHHT-HHHHHHHHHHHTT-HHHHHHHHHHHTT---GGGHHHHHHHHHHHHHHHHHS-GGGT--

Foldseek 3Di:
DAPCVVVVVVVLVVVQVVLVVVCVVVVHPVSNVCSVVVCCVVCVLVVLVVLVVCVQVVDPVNVVVCCVVQVVDPVSVVVVVCRNNVVQDPVCVVVVVVVVVVVSVVSVPDDVVVSPD